Protein AF-A0A1J5B943-F1 (afdb_monomer_lite)

Radius of gyration: 12.11 Å; chains: 1; bounding box: 26×30×30 Å

pLDDT: mean 93.25, std 6.9, range [70.56, 98.44]

Sequence (99 aa):
MNEEQHSIWDYLVANAQGMNNAKHIGDIAEAIGQQPYGTNNDNVRIWIKDMVLNHSSQIGTCHNGAFIILTDSEREEAALFLERNYVADAVRRNGNYIP

Foldseek 3Di:
DDPLLVLLLVCQVVQFADPVRAAQLVVSCVSSVHDQDDPRSVVSVVSVLCCLQPVLALWFADPRHIHAFADPVRLQVSLVRDPDNNSSVSSNVSDHDDD

Structure (mmCIF, N/CA/C/O backbone):
data_AF-A0A1J5B943-F1
#
_entry.id   AF-A0A1J5B943-F1
#
loop_
_atom_site.group_PDB
_atom_site.id
_atom_site.type_symbol
_atom_site.label_atom_id
_atom_site.label_alt_id
_atom_site.label_comp_id
_atom_site.label_asym_id
_atom_site.label_entity_id
_atom_site.label_seq_id
_atom_site.pdbx_PDB_ins_code
_atom_site.Cartn_x
_atom_site.Cartn_y
_atom_site.Cartn_z
_atom_site.occupancy
_atom_site.B_iso_or_equiv
_atom_site.auth_seq_id
_atom_site.auth_comp_id
_atom_site.auth_asym_id
_atom_site.auth_atom_id
_atom_site.pdbx_PDB_model_num
ATOM 1 N N . MET A 1 1 ? 7.437 -4.615 12.642 1.00 93.75 1 MET A N 1
ATOM 2 C CA . MET A 1 1 ? 6.000 -4.327 12.598 1.00 93.75 1 MET A CA 1
ATOM 3 C C . MET A 1 1 ? 5.468 -4.350 14.017 1.00 93.75 1 MET A C 1
ATOM 5 O O . MET A 1 1 ? 5.919 -5.189 14.791 1.00 93.75 1 MET A O 1
ATOM 9 N N . ASN A 1 2 ? 4.587 -3.419 14.372 1.00 95.94 2 ASN A N 1
ATOM 10 C CA . ASN A 1 2 ? 3.773 -3.470 15.589 1.00 95.94 2 ASN A CA 1
ATOM 11 C C . ASN A 1 2 ? 2.451 -4.226 15.332 1.00 95.94 2 ASN A C 1
ATOM 13 O O . ASN A 1 2 ? 2.217 -4.713 14.223 1.00 95.94 2 ASN A O 1
ATOM 17 N N . GLU A 1 3 ? 1.600 -4.344 16.354 1.00 96.50 3 GLU A N 1
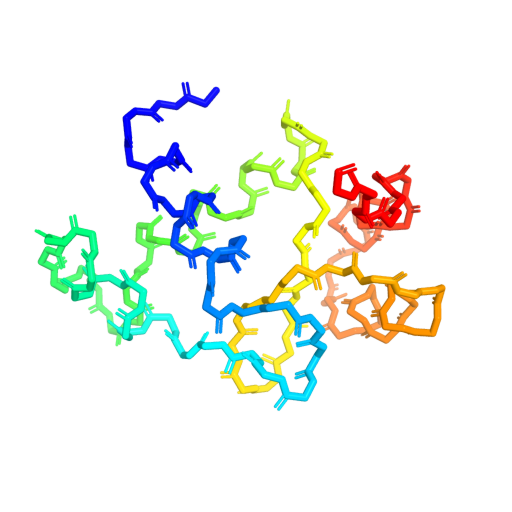ATOM 18 C CA . GLU A 1 3 ? 0.332 -5.088 16.283 1.00 96.50 3 GLU A CA 1
ATOM 19 C C . GLU A 1 3 ? -0.614 -4.534 15.206 1.00 96.50 3 GLU A C 1
ATOM 21 O O . GLU A 1 3 ? -1.210 -5.295 14.440 1.00 96.50 3 GLU A O 1
ATOM 26 N N . GLU A 1 4 ? -0.699 -3.211 15.071 1.00 95.88 4 GLU A N 1
ATOM 27 C CA . GLU A 1 4 ? -1.519 -2.566 14.047 1.00 95.88 4 GLU A CA 1
ATOM 28 C C . GLU A 1 4 ? -0.987 -2.834 12.638 1.00 95.88 4 GLU A C 1
ATOM 30 O O . GLU A 1 4 ? -1.757 -3.142 11.732 1.00 95.88 4 GLU A O 1
ATOM 35 N N . GLN A 1 5 ? 0.329 -2.772 12.440 1.00 97.56 5 GLN A N 1
ATOM 36 C CA . GLN A 1 5 ? 0.962 -3.075 11.156 1.00 97.56 5 GLN A CA 1
ATOM 37 C C . GLN A 1 5 ? 0.776 -4.539 10.758 1.00 97.56 5 GLN A C 1
ATOM 39 O O . GLN A 1 5 ? 0.521 -4.815 9.587 1.00 97.56 5 GLN A O 1
ATOM 44 N N . HIS A 1 6 ? 0.861 -5.468 11.714 1.00 98.06 6 HIS A N 1
ATOM 45 C CA . HIS A 1 6 ? 0.521 -6.869 11.471 1.00 98.06 6 HIS A CA 1
ATOM 46 C C . HIS A 1 6 ? -0.945 -7.018 11.049 1.00 98.06 6 HIS A C 1
ATOM 48 O O . HIS A 1 6 ? -1.227 -7.657 10.041 1.00 98.06 6 HIS A O 1
ATOM 54 N N . SER A 1 7 ? -1.863 -6.332 11.733 1.00 97.69 7 SER A N 1
ATOM 55 C CA . SER A 1 7 ? -3.294 -6.370 11.403 1.00 97.69 7 SER A CA 1
ATOM 56 C C . SER A 1 7 ? -3.590 -5.799 10.008 1.00 97.69 7 SER A C 1
ATOM 58 O O . SER A 1 7 ? -4.391 -6.358 9.259 1.00 97.69 7 SER A O 1
ATOM 60 N N . ILE A 1 8 ? -2.911 -4.712 9.621 1.00 97.88 8 ILE A N 1
ATOM 61 C CA . ILE A 1 8 ? -2.987 -4.143 8.266 1.00 97.88 8 ILE A CA 1
ATOM 62 C C . ILE A 1 8 ? -2.466 -5.143 7.237 1.00 97.88 8 ILE A C 1
ATOM 64 O O . ILE A 1 8 ? -3.099 -5.333 6.200 1.00 97.88 8 ILE A O 1
ATOM 68 N N . TRP A 1 9 ? -1.313 -5.762 7.502 1.00 98.12 9 TRP A N 1
ATOM 69 C CA . TRP A 1 9 ? -0.717 -6.737 6.594 1.00 98.12 9 TRP A CA 1
ATOM 70 C C . TRP A 1 9 ? -1.664 -7.909 6.340 1.00 98.12 9 TRP A C 1
ATOM 72 O O . TRP A 1 9 ? -1.979 -8.193 5.185 1.00 98.12 9 TRP A O 1
ATOM 82 N N . ASP A 1 10 ? -2.177 -8.523 7.404 1.00 97.88 10 ASP A N 1
ATOM 83 C CA . ASP A 1 10 ? -3.084 -9.667 7.314 1.00 97.88 10 ASP A CA 1
ATOM 84 C C . ASP A 1 10 ? -4.369 -9.300 6.560 1.00 97.88 10 ASP A C 1
ATOM 86 O O . ASP A 1 10 ? -4.816 -10.038 5.676 1.00 97.88 10 ASP A O 1
ATOM 90 N N . TYR A 1 11 ? -4.927 -8.115 6.832 1.00 98.00 11 TYR A N 1
ATOM 91 C CA . TYR A 1 11 ? -6.084 -7.609 6.102 1.00 98.00 11 TYR A CA 1
ATOM 92 C C . TYR A 1 11 ? -5.796 -7.440 4.605 1.00 98.00 11 TYR A C 1
ATOM 94 O O . TYR A 1 11 ? -6.590 -7.892 3.776 1.00 98.00 11 TYR A O 1
ATOM 102 N N . LEU A 1 12 ? -4.675 -6.810 4.239 1.00 98.06 12 LEU A N 1
ATOM 103 C CA . LEU A 1 12 ? -4.315 -6.564 2.841 1.00 98.06 12 LEU A CA 1
ATOM 104 C C . LEU A 1 12 ? -4.025 -7.868 2.089 1.00 98.06 12 LEU A C 1
ATOM 106 O O . LEU A 1 12 ? -4.492 -8.033 0.963 1.00 98.06 12 LEU A O 1
ATOM 110 N N . VAL A 1 13 ? -3.314 -8.813 2.708 1.00 97.81 13 VAL A N 1
ATOM 111 C CA . VAL A 1 13 ? -3.047 -10.133 2.120 1.00 97.81 13 VAL A CA 1
ATOM 112 C C . VAL A 1 13 ? -4.343 -10.897 1.868 1.00 97.81 13 VAL A C 1
ATOM 114 O O . VAL A 1 13 ? -4.480 -11.519 0.817 1.00 97.81 13 VAL A O 1
ATOM 117 N N . ALA A 1 14 ? -5.316 -10.828 2.776 1.00 97.56 14 ALA A N 1
ATOM 118 C CA . ALA A 1 14 ? -6.588 -11.522 2.604 1.00 97.56 14 ALA A CA 1
ATOM 119 C C . ALA A 1 14 ? -7.544 -10.820 1.621 1.00 97.56 14 ALA A C 1
ATOM 121 O O . ALA A 1 14 ? -8.313 -11.492 0.936 1.00 97.56 14 ALA A O 1
ATOM 122 N N . ASN A 1 15 ? -7.518 -9.484 1.544 1.00 97.56 15 ASN A N 1
ATOM 123 C CA . ASN A 1 15 ? -8.606 -8.719 0.922 1.00 97.56 15 ASN A CA 1
ATOM 124 C C . ASN A 1 15 ? -8.185 -7.791 -0.219 1.00 97.56 15 ASN A C 1
ATOM 126 O O . ASN A 1 15 ? -9.066 -7.314 -0.930 1.00 97.56 15 ASN A O 1
ATOM 130 N N . ALA A 1 16 ? -6.893 -7.515 -0.404 1.00 97.50 16 ALA A N 1
ATOM 131 C CA . ALA A 1 16 ? -6.399 -6.444 -1.273 1.00 97.50 16 ALA A CA 1
ATOM 132 C C . ALA A 1 16 ? -5.252 -6.888 -2.198 1.00 97.50 16 ALA A C 1
ATOM 134 O O . ALA A 1 16 ? -4.330 -6.119 -2.465 1.00 97.50 16 ALA A O 1
ATOM 135 N N . GLN A 1 17 ? -5.278 -8.134 -2.677 1.00 97.56 17 GLN A N 1
ATOM 136 C CA . GLN A 1 17 ? -4.279 -8.630 -3.627 1.00 97.56 17 GLN A CA 1
ATOM 137 C C . GLN A 1 17 ? -4.478 -8.030 -5.025 1.00 97.56 17 GLN A C 1
ATOM 139 O O . GLN A 1 17 ? -5.515 -8.248 -5.654 1.00 97.56 17 GLN A O 1
ATOM 144 N N . GLY A 1 18 ? -3.467 -7.300 -5.503 1.00 97.06 18 GLY A N 1
ATOM 145 C CA . GLY A 1 18 ? -3.456 -6.625 -6.797 1.00 97.06 18 GLY A CA 1
ATOM 146 C C . GLY A 1 18 ? -4.098 -5.234 -6.780 1.00 97.06 18 GLY A C 1
ATOM 147 O O . GLY A 1 18 ? -5.030 -4.947 -6.025 1.00 97.06 18 GLY A O 1
ATOM 148 N N . MET A 1 19 ? -3.618 -4.359 -7.663 1.00 96.94 19 MET A N 1
ATOM 149 C CA . MET A 1 19 ? -3.988 -2.939 -7.719 1.00 96.94 19 MET A CA 1
ATOM 150 C C . MET A 1 19 ? -5.479 -2.714 -7.995 1.00 96.94 19 MET A C 1
ATOM 152 O O . MET A 1 19 ? -6.090 -1.796 -7.445 1.00 96.94 19 MET A O 1
ATOM 156 N N . ASN A 1 20 ? -6.094 -3.593 -8.789 1.00 96.81 20 ASN A N 1
ATOM 157 C CA . ASN A 1 20 ? -7.527 -3.544 -9.097 1.00 96.81 20 ASN A CA 1
ATOM 158 C C . ASN A 1 20 ? -8.426 -3.870 -7.893 1.00 96.81 20 ASN A C 1
ATOM 160 O O . ASN A 1 20 ? -9.626 -3.617 -7.946 1.00 96.81 20 ASN A O 1
ATOM 164 N N . ASN A 1 21 ? -7.862 -4.426 -6.818 1.00 97.25 21 ASN A N 1
ATOM 165 C CA . ASN A 1 21 ? -8.574 -4.763 -5.590 1.00 97.25 21 ASN A CA 1
ATOM 166 C C . ASN A 1 21 ? -8.082 -3.929 -4.391 1.00 97.25 21 ASN A C 1
ATOM 168 O O . ASN A 1 21 ? -8.250 -4.326 -3.237 1.00 97.25 21 ASN A O 1
ATOM 172 N N . ALA A 1 22 ? -7.477 -2.767 -4.658 1.00 97.81 22 ALA A N 1
ATOM 173 C CA . ALA A 1 22 ? -7.061 -1.836 -3.619 1.00 97.81 22 ALA A CA 1
ATOM 174 C C . ALA A 1 22 ? -8.214 -1.472 -2.674 1.00 97.81 22 ALA A C 1
ATOM 176 O O . ALA A 1 22 ? -9.370 -1.346 -3.087 1.00 97.81 22 ALA A O 1
ATOM 177 N N . LYS A 1 23 ? -7.880 -1.309 -1.391 1.00 97.62 23 LYS A N 1
ATOM 178 C CA . LYS A 1 23 ? -8.831 -0.962 -0.332 1.00 97.62 23 LYS A CA 1
ATOM 179 C C . LYS A 1 23 ? -8.590 0.441 0.165 1.00 97.62 23 LYS A C 1
ATOM 181 O O . LYS A 1 23 ? -7.448 0.837 0.421 1.00 97.62 23 LYS A O 1
ATOM 186 N N . HIS A 1 24 ? -9.684 1.176 0.317 1.00 95.81 24 HIS A N 1
ATOM 187 C CA . HIS A 1 24 ? -9.634 2.527 0.827 1.00 95.81 24 HIS A CA 1
ATOM 188 C C . HIS A 1 24 ? -9.078 2.515 2.257 1.00 95.81 24 HIS A C 1
ATOM 190 O O . HIS A 1 24 ? -9.341 1.604 3.039 1.00 95.81 24 HIS A O 1
ATOM 196 N N . ILE A 1 25 ? -8.302 3.539 2.618 1.00 94.75 25 ILE A N 1
ATOM 197 C CA . ILE A 1 25 ? -7.638 3.595 3.930 1.00 94.75 25 ILE A CA 1
ATOM 198 C C . ILE A 1 25 ? -8.658 3.579 5.079 1.00 94.75 25 ILE A C 1
ATOM 200 O O . ILE A 1 25 ? -8.377 3.021 6.135 1.00 94.75 25 ILE A O 1
ATOM 204 N N . GLY A 1 26 ? -9.844 4.160 4.866 1.00 92.81 26 GLY A N 1
ATOM 205 C CA . GLY A 1 26 ? -10.948 4.097 5.828 1.00 92.81 26 GLY A CA 1
ATOM 206 C C . GLY A 1 26 ? -11.436 2.672 6.092 1.00 92.81 26 GLY A C 1
ATOM 207 O O . GLY A 1 26 ? -11.577 2.301 7.251 1.00 92.81 26 GLY A O 1
ATOM 208 N N . ASP A 1 27 ? -11.594 1.863 5.045 1.00 94.06 27 ASP A N 1
ATOM 209 C CA . ASP A 1 27 ? -12.050 0.472 5.168 1.00 94.06 27 ASP A CA 1
ATOM 210 C C . ASP A 1 27 ? -11.002 -0.382 5.895 1.00 94.06 27 ASP A C 1
ATOM 212 O O . ASP A 1 27 ? -11.339 -1.228 6.718 1.00 94.06 27 ASP A O 1
ATOM 216 N N . ILE A 1 28 ? -9.713 -0.124 5.629 1.00 95.81 28 ILE A N 1
ATOM 217 C CA . ILE A 1 28 ? -8.605 -0.760 6.354 1.00 95.81 28 ILE A CA 1
ATOM 218 C C . ILE A 1 28 ? -8.665 -0.379 7.836 1.00 95.81 28 ILE A C 1
ATOM 220 O O . ILE A 1 28 ? -8.550 -1.255 8.686 1.00 95.81 28 ILE A O 1
ATOM 224 N N . ALA A 1 29 ? -8.855 0.910 8.149 1.00 94.62 29 ALA A N 1
ATOM 225 C CA . ALA A 1 29 ? -8.933 1.403 9.523 1.00 94.62 29 ALA A CA 1
ATOM 226 C C . ALA A 1 29 ? -10.093 0.755 10.294 1.00 94.62 29 ALA A C 1
ATOM 228 O O . ALA A 1 29 ? -9.890 0.262 11.403 1.00 94.62 29 ALA A O 1
ATOM 229 N N . GLU A 1 30 ? -11.279 0.699 9.683 1.00 93.19 30 GLU A N 1
ATOM 230 C CA . GLU A 1 30 ? -12.457 0.042 10.252 1.00 93.19 30 GLU A CA 1
ATOM 231 C C . GLU A 1 30 ? -12.201 -1.450 10.496 1.00 93.19 30 GLU A C 1
ATOM 233 O O . GLU A 1 30 ? -12.472 -1.953 11.587 1.00 93.19 30 GLU A O 1
ATOM 238 N N . ALA A 1 31 ? -11.606 -2.147 9.524 1.00 94.12 31 ALA A N 1
ATOM 239 C CA . ALA A 1 31 ? -11.336 -3.577 9.624 1.00 94.12 31 ALA A CA 1
ATOM 240 C C . ALA A 1 31 ? -10.354 -3.940 10.749 1.00 94.12 31 ALA A C 1
ATOM 242 O O . ALA A 1 31 ? -10.508 -4.987 11.376 1.00 94.12 31 ALA A O 1
ATOM 243 N N . ILE A 1 32 ? -9.370 -3.080 11.030 1.00 93.69 32 ILE A N 1
ATOM 244 C CA . ILE A 1 32 ? -8.418 -3.279 12.136 1.00 93.69 32 ILE A CA 1
ATOM 245 C C . ILE A 1 32 ? -8.899 -2.662 13.461 1.00 93.69 32 ILE A C 1
ATOM 247 O O . ILE A 1 32 ? -8.138 -2.608 14.426 1.00 93.69 32 ILE A O 1
ATOM 251 N N . GLY A 1 33 ? -10.140 -2.164 13.521 1.00 91.06 33 GLY A N 1
ATOM 252 C CA . GLY A 1 33 ? -10.727 -1.572 14.726 1.00 91.06 33 GLY A CA 1
ATOM 253 C C . GLY A 1 33 ? -10.102 -0.238 15.147 1.00 91.06 33 GLY A C 1
ATOM 254 O O . GLY A 1 33 ? -10.209 0.150 16.312 1.00 91.06 33 GLY A O 1
ATOM 255 N N . GLN A 1 34 ? -9.440 0.468 14.229 1.00 88.81 34 GLN A N 1
ATOM 256 C CA . GLN A 1 34 ? -8.808 1.752 14.507 1.00 88.81 34 GLN A CA 1
ATOM 257 C C . GLN A 1 34 ? -9.798 2.896 14.331 1.00 88.81 34 GLN A C 1
ATOM 259 O O . GLN A 1 34 ? -10.430 3.053 13.286 1.00 88.81 34 GLN A O 1
ATOM 264 N N . GLN A 1 35 ? -9.920 3.720 15.371 1.00 81.75 35 GLN A N 1
ATOM 265 C CA . GLN A 1 35 ? -10.775 4.897 15.304 1.00 81.75 35 GLN A CA 1
ATOM 266 C C . GLN A 1 35 ? -10.217 5.911 14.300 1.00 81.75 35 GLN A C 1
ATOM 268 O O . GLN A 1 35 ? -8.994 6.078 14.216 1.00 81.75 35 GLN A O 1
ATOM 273 N N . PRO A 1 36 ? -11.091 6.638 13.583 1.00 74.44 36 PRO A N 1
ATOM 274 C CA . PRO A 1 36 ? -10.642 7.673 12.677 1.00 74.44 36 PRO A CA 1
ATOM 275 C C . PRO A 1 36 ? -9.786 8.715 13.389 1.00 74.44 36 PRO A C 1
ATOM 277 O O . PRO A 1 36 ? -10.208 9.333 14.366 1.00 74.44 36 PRO A O 1
ATOM 280 N N . TYR A 1 37 ? -8.573 8.911 12.882 1.00 74.69 37 TYR A N 1
ATOM 281 C CA . TYR A 1 37 ? -7.643 9.914 13.383 1.00 74.69 37 TYR A CA 1
ATOM 282 C C . TYR A 1 37 ? -7.220 10.857 12.256 1.00 74.69 37 TYR A C 1
ATOM 284 O O . TYR A 1 37 ? -6.752 10.416 11.201 1.00 74.69 37 TYR A O 1
ATOM 292 N N . GLY A 1 38 ? -7.386 12.162 12.488 1.00 70.56 38 GLY A N 1
ATOM 293 C CA . GLY A 1 38 ? -7.251 13.185 11.451 1.00 70.56 38 GLY A CA 1
ATOM 294 C C . GLY A 1 38 ? -8.389 13.132 10.424 1.00 70.56 38 GLY A C 1
ATOM 295 O O . GLY A 1 38 ? -9.399 12.463 10.624 1.00 70.56 38 GLY A O 1
ATOM 296 N N . THR A 1 39 ? -8.228 13.840 9.304 1.00 73.12 39 THR A N 1
ATOM 297 C CA . THR A 1 39 ? -9.232 13.857 8.220 1.00 73.12 39 THR A CA 1
ATOM 298 C C . THR A 1 39 ? -9.174 12.591 7.358 1.00 73.12 39 THR A C 1
ATOM 300 O O . THR A 1 39 ? -10.155 12.246 6.710 1.00 73.12 39 THR A O 1
ATOM 303 N N . ASN A 1 40 ? -8.033 11.887 7.358 1.00 70.62 40 ASN A N 1
ATOM 304 C CA . ASN A 1 40 ? -7.712 10.850 6.371 1.00 70.62 40 ASN A CA 1
ATOM 305 C C . ASN A 1 40 ? -7.152 9.551 6.984 1.00 70.62 40 ASN A C 1
ATOM 307 O O . ASN A 1 40 ? -6.435 8.822 6.295 1.00 70.62 40 ASN A O 1
ATOM 311 N N . ASN A 1 41 ? -7.448 9.254 8.257 1.00 82.38 41 ASN A N 1
ATOM 312 C CA . ASN A 1 41 ? -6.889 8.099 8.978 1.00 82.38 41 ASN A CA 1
ATOM 313 C C . ASN A 1 41 ? -5.351 8.101 8.962 1.00 82.38 41 ASN A C 1
ATOM 315 O O . ASN A 1 41 ? -4.703 7.144 8.526 1.00 82.38 41 ASN A O 1
ATOM 319 N N . ASP A 1 42 ? -4.758 9.208 9.414 1.00 84.62 42 ASP A N 1
ATOM 320 C CA . ASP A 1 42 ? -3.329 9.484 9.235 1.00 84.62 42 ASP A CA 1
ATOM 321 C C . ASP A 1 42 ? -2.432 8.416 9.878 1.00 84.62 42 ASP A C 1
ATOM 323 O O . ASP A 1 42 ? -1.381 8.096 9.323 1.00 84.62 42 ASP A O 1
ATOM 327 N N . ASN A 1 43 ? -2.881 7.783 10.969 1.00 90.94 43 ASN A N 1
ATOM 328 C CA . ASN A 1 43 ? -2.174 6.668 11.605 1.00 90.94 43 ASN A CA 1
ATOM 329 C C . ASN A 1 43 ? -1.978 5.48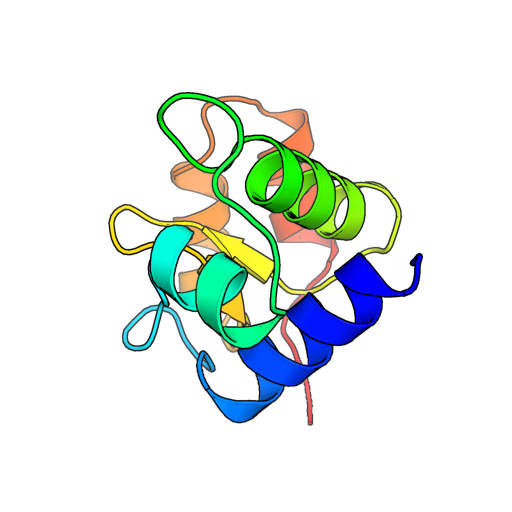9 10.644 1.00 90.94 43 ASN A C 1
ATOM 331 O O . ASN A 1 43 ? -0.855 5.023 10.469 1.00 90.94 43 ASN A O 1
ATOM 335 N N . VAL A 1 44 ? -3.036 5.062 9.945 1.00 93.38 44 VAL A N 1
ATOM 336 C CA . VAL A 1 44 ? -2.973 3.938 8.995 1.00 93.38 44 VAL A CA 1
ATOM 337 C C . VAL A 1 44 ? -2.031 4.255 7.839 1.00 93.38 44 VAL A C 1
ATOM 339 O O . VAL A 1 44 ? -1.218 3.419 7.448 1.00 93.38 44 VAL A O 1
ATOM 342 N N . ARG A 1 45 ? -2.058 5.494 7.334 1.00 92.81 45 ARG A N 1
ATOM 343 C CA . ARG A 1 45 ? -1.133 5.939 6.278 1.00 92.81 45 ARG A CA 1
ATOM 344 C C . ARG A 1 45 ? 0.317 5.952 6.757 1.00 92.81 45 ARG A C 1
ATOM 346 O O . ARG A 1 45 ? 1.205 5.545 6.007 1.00 92.81 45 ARG A O 1
ATOM 353 N N . ILE A 1 46 ? 0.560 6.419 7.983 1.00 93.69 46 ILE A N 1
ATOM 354 C CA . ILE A 1 46 ? 1.889 6.423 8.605 1.00 93.69 46 ILE A CA 1
ATOM 355 C C . ILE A 1 46 ? 2.390 4.987 8.774 1.00 93.69 46 ILE A C 1
ATOM 357 O O . ILE A 1 46 ? 3.519 4.705 8.377 1.00 93.69 46 ILE A O 1
ATOM 361 N N . TRP A 1 47 ? 1.555 4.078 9.277 1.00 96.38 47 TRP A N 1
ATOM 362 C CA . TRP A 1 47 ? 1.914 2.673 9.455 1.00 96.38 47 TRP A CA 1
ATOM 363 C C . TRP A 1 47 ? 2.213 1.974 8.134 1.00 96.38 47 TRP A C 1
ATOM 365 O O . TRP A 1 47 ? 3.268 1.358 8.033 1.00 96.38 47 TRP A O 1
ATOM 375 N N . ILE A 1 48 ? 1.370 2.125 7.106 1.00 95.75 48 ILE A N 1
ATOM 376 C CA . ILE A 1 48 ? 1.621 1.555 5.769 1.00 95.75 48 ILE A CA 1
ATOM 377 C C . ILE A 1 48 ? 2.935 2.087 5.195 1.00 95.75 48 ILE A C 1
ATOM 379 O O . ILE A 1 48 ? 3.755 1.329 4.679 1.00 95.75 48 ILE A O 1
ATOM 383 N N . LYS A 1 49 ? 3.169 3.396 5.308 1.00 95.19 49 LYS A N 1
ATOM 384 C CA . LYS A 1 49 ? 4.412 4.007 4.838 1.00 95.19 49 LYS A CA 1
ATOM 385 C C . LYS A 1 49 ? 5.630 3.442 5.569 1.00 95.19 49 LYS A C 1
ATOM 387 O O . LYS A 1 49 ? 6.642 3.164 4.932 1.00 95.19 49 LYS A O 1
ATOM 392 N N . ASP A 1 50 ? 5.542 3.282 6.883 1.00 96.69 50 ASP A N 1
ATOM 393 C CA . ASP A 1 50 ? 6.599 2.681 7.693 1.00 96.69 50 ASP A CA 1
ATOM 394 C C . ASP A 1 50 ? 6.839 1.209 7.319 1.00 96.69 50 ASP A C 1
ATOM 396 O O . ASP A 1 50 ? 7.984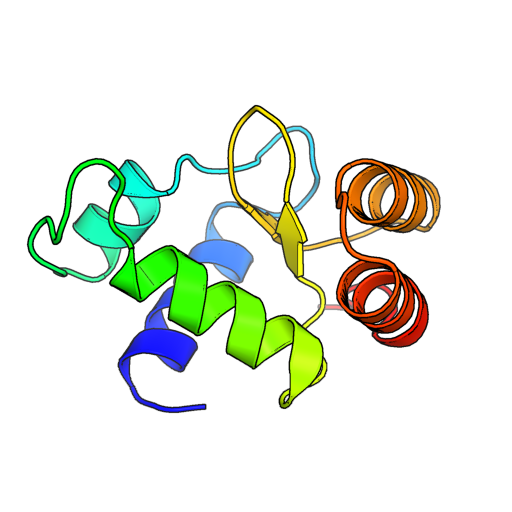 0.801 7.140 1.00 96.69 50 ASP A O 1
ATOM 400 N N . MET A 1 51 ? 5.778 0.439 7.062 1.00 97.69 51 MET A N 1
ATOM 401 C CA . MET A 1 51 ? 5.873 -0.943 6.579 1.00 97.69 51 MET A CA 1
ATOM 402 C C . MET A 1 51 ? 6.635 -1.036 5.251 1.00 97.69 51 MET A C 1
ATOM 404 O O . MET A 1 51 ? 7.534 -1.865 5.103 1.00 97.69 51 MET A O 1
ATOM 408 N N . VAL A 1 52 ? 6.337 -0.147 4.300 1.00 97.00 52 VAL A N 1
ATOM 409 C CA . VAL A 1 52 ? 7.049 -0.081 3.014 1.00 97.00 52 VAL A CA 1
ATOM 410 C C . VAL A 1 52 ? 8.518 0.301 3.213 1.00 97.00 52 VAL A C 1
ATOM 412 O O . VAL A 1 52 ? 9.403 -0.324 2.633 1.00 97.00 52 VAL A O 1
ATOM 415 N N . LEU A 1 53 ? 8.806 1.318 4.026 1.00 95.94 53 LEU A N 1
ATOM 416 C CA . LEU A 1 53 ? 10.159 1.867 4.148 1.00 95.94 53 LEU A CA 1
ATOM 417 C C . LEU A 1 53 ? 11.090 1.014 5.012 1.00 95.94 53 LEU A C 1
ATOM 419 O O . LEU A 1 53 ? 12.244 0.806 4.641 1.00 95.94 53 LEU A O 1
ATOM 423 N N . ASN A 1 54 ? 10.591 0.546 6.153 1.00 97.06 54 ASN A N 1
ATOM 424 C CA . ASN A 1 54 ? 11.395 -0.026 7.231 1.00 97.06 54 ASN A CA 1
ATOM 425 C C . ASN A 1 54 ? 11.165 -1.532 7.415 1.00 97.06 54 ASN A C 1
ATOM 427 O O . ASN A 1 54 ? 12.002 -2.207 8.014 1.00 97.06 54 ASN A O 1
ATOM 431 N N . HIS A 1 55 ? 10.071 -2.083 6.880 1.00 96.94 55 HIS A N 1
ATOM 432 C CA . HIS A 1 55 ? 9.774 -3.521 6.941 1.00 96.94 55 HIS A CA 1
ATOM 433 C C . HIS A 1 55 ? 9.765 -4.210 5.576 1.00 96.94 55 HIS A C 1
ATOM 435 O O . HIS A 1 55 ? 9.481 -5.401 5.495 1.00 96.94 55 HIS A O 1
ATOM 441 N N . SER A 1 56 ? 10.140 -3.484 4.520 1.00 96.62 56 SER A N 1
ATOM 442 C CA . SER A 1 56 ? 10.220 -3.988 3.146 1.00 96.62 56 SER A CA 1
ATOM 443 C C . SER A 1 56 ? 8.936 -4.675 2.664 1.00 96.62 56 SER A C 1
ATOM 445 O O . SER A 1 56 ? 8.994 -5.609 1.870 1.00 96.62 56 SER A O 1
ATOM 447 N N . SER A 1 57 ? 7.771 -4.245 3.154 1.00 97.69 57 SER A N 1
ATOM 448 C CA . SER A 1 57 ? 6.489 -4.844 2.779 1.00 97.69 57 SER A CA 1
ATOM 449 C C . SER A 1 57 ? 6.129 -4.535 1.328 1.00 97.69 57 SER A C 1
ATOM 451 O O . SER A 1 57 ? 6.315 -3.406 0.863 1.00 97.69 57 SER A O 1
ATOM 453 N N . GLN A 1 58 ? 5.574 -5.525 0.623 1.00 97.88 58 GLN A N 1
ATOM 454 C CA . GLN A 1 58 ? 5.160 -5.433 -0.784 1.00 97.88 58 GLN A CA 1
ATOM 455 C C . GLN A 1 58 ? 3.792 -4.746 -0.927 1.00 97.88 58 GLN A C 1
ATOM 457 O O . GLN A 1 58 ? 2.850 -5.300 -1.490 1.00 97.88 58 GLN A O 1
ATOM 462 N N . ILE A 1 59 ? 3.674 -3.539 -0.367 1.00 98.12 59 ILE A N 1
ATOM 463 C CA . ILE A 1 59 ? 2.447 -2.739 -0.386 1.00 98.12 59 ILE A CA 1
ATOM 464 C C . ILE A 1 59 ? 2.596 -1.606 -1.398 1.00 98.12 59 ILE A C 1
ATOM 466 O O . ILE A 1 59 ? 3.559 -0.839 -1.351 1.00 98.12 59 ILE A O 1
ATOM 470 N N . GLY A 1 60 ? 1.610 -1.486 -2.279 1.00 96.94 60 GLY A N 1
ATOM 471 C CA . GLY A 1 60 ? 1.435 -0.364 -3.188 1.00 96.94 60 GLY A CA 1
ATOM 472 C C . GLY A 1 60 ? 0.299 0.540 -2.725 1.00 96.94 60 GLY A C 1
ATOM 473 O O . GLY A 1 60 ? -0.600 0.117 -1.993 1.00 96.94 60 GLY A O 1
ATOM 474 N N . THR A 1 61 ? 0.328 1.797 -3.161 1.00 95.75 61 THR A N 1
ATOM 475 C CA . THR A 1 61 ? -0.798 2.721 -3.012 1.00 95.75 61 THR A CA 1
ATOM 476 C C . THR A 1 61 ? -1.158 3.339 -4.353 1.00 95.75 61 THR A C 1
ATOM 478 O O . THR A 1 61 ? -0.304 3.555 -5.209 1.00 95.75 61 THR A O 1
ATOM 481 N N . CYS A 1 62 ? -2.444 3.609 -4.540 1.00 94.94 62 CYS A N 1
ATOM 482 C CA . CYS A 1 62 ? -2.994 4.282 -5.709 1.00 94.94 62 CYS A CA 1
ATOM 483 C C . CYS A 1 62 ? -4.178 5.169 -5.292 1.00 94.94 62 CYS A C 1
ATOM 485 O O . CYS A 1 62 ? -4.505 5.280 -4.108 1.00 94.94 62 CYS A O 1
ATOM 487 N N . HIS A 1 63 ? -4.860 5.774 -6.267 1.00 92.94 63 HIS A N 1
ATOM 488 C CA . HIS A 1 63 ? -6.053 6.598 -6.031 1.00 92.94 63 HIS A CA 1
ATOM 489 C C . HIS A 1 63 ? -7.165 5.872 -5.251 1.00 92.94 63 HIS A C 1
ATOM 491 O O . HIS A 1 63 ? -7.901 6.516 -4.511 1.00 92.94 63 HIS A O 1
ATOM 497 N N . ASN A 1 64 ? -7.268 4.545 -5.387 1.00 94.19 64 ASN A N 1
ATOM 498 C CA . ASN A 1 64 ? -8.307 3.737 -4.740 1.00 94.19 64 ASN A CA 1
ATOM 499 C C . ASN A 1 64 ? -7.917 3.252 -3.331 1.00 94.19 64 ASN A C 1
ATOM 501 O O . ASN A 1 64 ? -8.755 2.698 -2.623 1.00 94.19 64 ASN A O 1
ATOM 505 N N . GLY A 1 65 ? -6.666 3.461 -2.906 1.00 95.81 65 GLY A N 1
ATOM 506 C CA . GLY A 1 65 ? -6.177 3.076 -1.583 1.00 95.81 65 GLY A CA 1
ATOM 507 C C . GLY A 1 65 ? -4.928 2.198 -1.629 1.00 95.81 65 GLY A C 1
ATOM 508 O O . GLY A 1 65 ? -4.048 2.427 -2.457 1.00 95.81 65 GLY A O 1
ATOM 509 N N . ALA A 1 66 ? -4.816 1.239 -0.708 1.00 97.56 66 ALA A N 1
ATOM 510 C CA . ALA A 1 66 ? -3.645 0.372 -0.560 1.00 97.56 66 ALA A CA 1
ATOM 511 C C . ALA A 1 66 ? -3.922 -1.065 -1.023 1.00 97.56 66 ALA A C 1
ATOM 513 O O . ALA A 1 66 ? -5.049 -1.552 -0.920 1.00 97.56 66 ALA A O 1
ATOM 514 N N . PHE A 1 67 ? -2.890 -1.738 -1.528 1.00 98.38 67 PHE A N 1
ATOM 515 C CA . PHE A 1 67 ? -2.976 -3.097 -2.067 1.00 98.38 67 PHE A CA 1
ATOM 516 C C . PHE A 1 67 ? -1.653 -3.857 -1.927 1.00 98.38 67 PHE A C 1
ATOM 518 O O . PHE A 1 67 ? -0.593 -3.252 -1.759 1.00 98.38 67 PHE A O 1
ATOM 525 N N . ILE A 1 68 ? -1.710 -5.184 -2.031 1.00 98.44 68 ILE A N 1
ATOM 526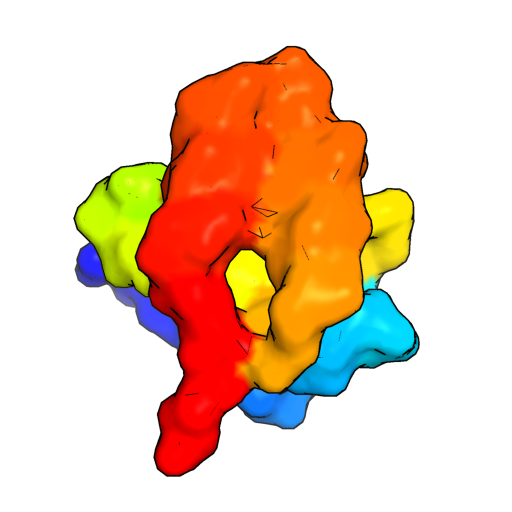 C CA . ILE A 1 68 ? -0.536 -6.053 -2.147 1.00 98.44 68 ILE A CA 1
ATOM 527 C C . ILE A 1 68 ? -0.091 -6.106 -3.606 1.00 98.44 68 ILE A C 1
ATOM 529 O O . ILE A 1 68 ? -0.879 -6.448 -4.488 1.00 98.44 68 ILE A O 1
ATOM 533 N N . ILE A 1 69 ? 1.174 -5.777 -3.850 1.00 98.19 69 ILE A N 1
ATOM 534 C CA . ILE A 1 69 ? 1.788 -5.768 -5.181 1.00 98.19 69 ILE A CA 1
ATOM 535 C C . ILE A 1 69 ? 2.043 -7.207 -5.628 1.00 98.19 69 ILE A C 1
ATOM 537 O O . ILE A 1 69 ? 2.767 -7.935 -4.951 1.00 98.19 69 ILE A O 1
ATOM 541 N N . LEU A 1 70 ? 1.508 -7.602 -6.784 1.00 97.81 70 LEU A N 1
ATOM 542 C CA . LEU A 1 70 ? 1.691 -8.946 -7.341 1.00 97.81 70 LEU A CA 1
ATOM 543 C C . LEU A 1 70 ? 2.585 -8.949 -8.583 1.00 97.81 70 LEU A C 1
ATOM 545 O O . LEU A 1 70 ? 3.226 -9.955 -8.886 1.00 97.81 70 LEU A O 1
ATOM 549 N N . THR A 1 71 ? 2.635 -7.836 -9.314 1.00 97.50 71 THR A N 1
ATOM 550 C CA . THR A 1 71 ? 3.336 -7.749 -10.600 1.00 97.50 71 THR A CA 1
ATOM 551 C C . THR A 1 71 ? 4.278 -6.553 -10.688 1.00 97.50 71 THR A C 1
ATOM 553 O O . THR A 1 71 ? 4.111 -5.542 -10.007 1.00 97.50 71 THR A O 1
ATOM 556 N N . ASP A 1 72 ? 5.243 -6.638 -11.607 1.00 97.12 72 ASP A N 1
ATOM 557 C CA . ASP A 1 72 ? 6.181 -5.544 -11.877 1.00 97.12 72 ASP A CA 1
ATOM 558 C C . ASP A 1 72 ? 5.486 -4.280 -12.395 1.00 97.12 72 ASP A C 1
ATOM 560 O O . ASP A 1 72 ? 5.915 -3.179 -12.058 1.00 97.12 72 ASP A O 1
ATOM 564 N N . SER A 1 73 ? 4.402 -4.431 -13.167 1.00 96.75 73 SER A N 1
ATOM 565 C CA . SER A 1 73 ? 3.608 -3.293 -13.653 1.00 96.75 73 SER A CA 1
ATOM 566 C C . SER A 1 73 ? 2.976 -2.543 -12.488 1.00 96.75 73 SER A C 1
ATOM 568 O O . SER A 1 73 ? 3.158 -1.339 -12.360 1.00 96.75 73 SER A O 1
ATOM 570 N N . GLU A 1 74 ? 2.306 -3.264 -11.586 1.00 97.00 74 GLU A N 1
ATOM 571 C CA . GLU A 1 74 ? 1.688 -2.669 -10.397 1.00 97.00 74 GLU A CA 1
ATOM 572 C C . GLU A 1 74 ? 2.724 -2.008 -9.487 1.00 97.00 74 GLU A C 1
ATOM 574 O O . GLU A 1 74 ? 2.470 -0.949 -8.917 1.00 97.00 74 GLU A O 1
ATOM 579 N N . ARG A 1 75 ? 3.906 -2.621 -9.359 1.00 96.50 75 ARG A N 1
ATOM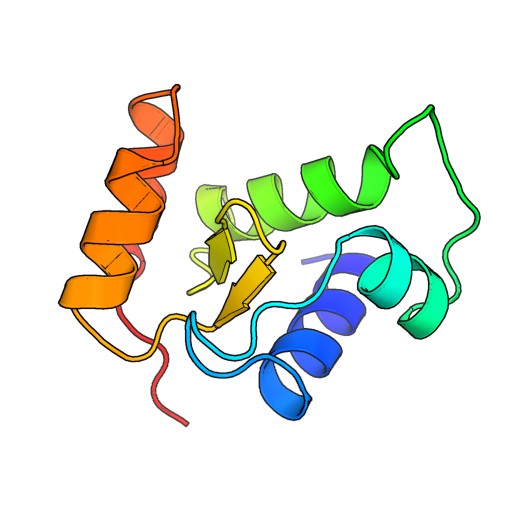 580 C CA . ARG A 1 75 ? 5.016 -2.065 -8.586 1.00 96.50 75 ARG A CA 1
ATOM 581 C C . ARG A 1 75 ? 5.491 -0.735 -9.160 1.00 96.50 75 ARG A C 1
ATOM 583 O O . ARG A 1 75 ? 5.694 0.212 -8.402 1.00 96.50 75 ARG A O 1
ATOM 590 N N . GLU A 1 76 ? 5.675 -0.659 -10.476 1.00 96.06 76 GLU A N 1
ATOM 591 C CA . GLU A 1 76 ? 6.112 0.573 -11.133 1.00 96.06 76 GLU A CA 1
ATOM 592 C C . GLU A 1 76 ? 5.017 1.644 -11.094 1.00 96.06 76 GLU A C 1
ATOM 594 O O . GLU A 1 76 ? 5.304 2.796 -10.777 1.00 96.06 76 GLU A O 1
ATOM 599 N N . GLU A 1 77 ? 3.756 1.273 -11.309 1.00 95.31 77 GLU A N 1
ATOM 600 C CA . GLU A 1 77 ? 2.619 2.190 -11.187 1.00 95.31 77 GLU A CA 1
ATOM 601 C C . GLU A 1 77 ? 2.485 2.757 -9.766 1.00 95.31 77 GLU A C 1
ATOM 603 O O . GLU A 1 77 ? 2.353 3.971 -9.595 1.00 95.31 77 GLU A O 1
ATOM 608 N N . ALA A 1 78 ? 2.596 1.911 -8.736 1.00 95.44 78 ALA A N 1
ATOM 609 C CA . ALA A 1 78 ? 2.601 2.349 -7.342 1.00 95.44 78 ALA A CA 1
ATOM 610 C C . ALA A 1 78 ? 3.789 3.272 -7.033 1.00 95.44 78 ALA A C 1
ATOM 612 O O . ALA A 1 78 ? 3.639 4.255 -6.309 1.00 95.44 78 ALA A O 1
ATOM 613 N N . ALA A 1 79 ? 4.971 2.985 -7.584 1.00 94.94 79 ALA A N 1
ATOM 614 C CA . ALA A 1 79 ? 6.143 3.832 -7.406 1.00 94.94 79 ALA A CA 1
ATOM 615 C C . ALA A 1 79 ? 5.968 5.206 -8.077 1.00 94.94 79 ALA A C 1
ATOM 617 O O . ALA A 1 79 ? 6.316 6.221 -7.477 1.00 94.94 79 ALA A O 1
ATOM 618 N N . LEU A 1 80 ? 5.397 5.258 -9.284 1.00 93.56 80 LEU A N 1
ATOM 619 C CA . LEU A 1 80 ? 5.117 6.504 -10.009 1.00 93.56 80 LEU A CA 1
ATOM 620 C C . LEU A 1 80 ? 4.035 7.356 -9.338 1.00 93.56 80 LEU A C 1
ATOM 622 O O . LEU A 1 80 ? 4.072 8.581 -9.437 1.00 93.56 80 LEU A O 1
ATOM 626 N N . PHE A 1 81 ? 3.092 6.727 -8.637 1.00 92.00 81 PHE A N 1
ATOM 627 C CA . PHE A 1 81 ? 2.050 7.429 -7.889 1.00 92.00 81 PHE A CA 1
ATOM 628 C C . PHE A 1 81 ? 2.596 8.217 -6.683 1.00 92.00 81 PHE A C 1
ATOM 630 O O . PHE A 1 81 ? 1.956 9.149 -6.193 1.00 92.00 81 PHE A O 1
ATOM 637 N N . LEU A 1 82 ? 3.783 7.870 -6.181 1.00 87.88 82 LEU A N 1
ATOM 638 C CA . LEU A 1 82 ? 4.358 8.483 -4.989 1.00 87.88 82 LEU A CA 1
ATOM 639 C C . LEU A 1 82 ? 5.195 9.721 -5.341 1.00 87.88 82 LEU A C 1
ATOM 641 O O . LEU A 1 82 ? 6.276 9.619 -5.907 1.00 87.88 82 LEU A O 1
ATOM 645 N N . GLU A 1 83 ? 4.767 10.898 -4.875 1.00 71.75 83 GLU A N 1
ATOM 646 C CA . GLU A 1 83 ? 5.479 12.177 -5.082 1.00 71.75 83 GLU A CA 1
ATOM 647 C C . GLU A 1 83 ? 6.888 12.234 -4.455 1.00 71.75 83 GLU A C 1
ATOM 649 O O . GLU A 1 83 ? 7.675 13.138 -4.736 1.00 71.75 83 GLU A O 1
ATOM 654 N N . ARG A 1 84 ? 7.216 11.303 -3.549 1.00 75.75 84 ARG A N 1
ATOM 655 C CA . ARG A 1 84 ? 8.482 11.287 -2.806 1.00 75.75 84 ARG A CA 1
ATOM 656 C C . ARG A 1 84 ? 9.376 10.153 -3.290 1.00 75.75 84 ARG A C 1
ATOM 658 O O . ARG A 1 84 ? 9.118 8.992 -2.971 1.00 75.75 84 ARG A O 1
ATOM 665 N N . ASN A 1 85 ? 10.490 10.525 -3.918 1.00 76.94 85 ASN A N 1
ATOM 666 C CA . ASN A 1 85 ? 11.459 9.601 -4.518 1.00 76.94 85 ASN A CA 1
ATOM 667 C C . ASN A 1 85 ? 11.852 8.432 -3.599 1.00 76.94 85 ASN A C 1
ATOM 669 O O . ASN A 1 85 ? 11.797 7.285 -4.016 1.00 76.94 85 ASN A O 1
ATOM 673 N N . TYR A 1 86 ? 12.138 8.680 -2.317 1.00 86.69 86 TYR A N 1
ATOM 674 C CA . TYR A 1 86 ? 12.603 7.614 -1.419 1.00 86.69 86 TYR A CA 1
ATOM 675 C C . TYR A 1 86 ? 11.546 6.536 -1.104 1.00 86.69 86 TYR A C 1
ATOM 677 O O . TYR A 1 86 ? 11.908 5.399 -0.809 1.00 86.69 86 TYR A O 1
ATOM 685 N N . VAL A 1 87 ? 10.247 6.872 -1.142 1.00 88.38 87 VAL A N 1
ATOM 686 C CA . VAL A 1 87 ? 9.175 5.876 -0.948 1.00 88.38 87 VAL A CA 1
ATOM 687 C C . VAL A 1 87 ? 8.977 5.088 -2.237 1.00 88.38 87 VAL A C 1
ATOM 689 O O . VAL A 1 87 ? 8.869 3.867 -2.183 1.00 88.38 87 VAL A O 1
ATOM 692 N N . ALA A 1 88 ? 9.006 5.768 -3.387 1.00 93.31 88 ALA A N 1
ATOM 693 C CA . ALA A 1 88 ? 8.968 5.124 -4.696 1.00 93.31 88 ALA A CA 1
ATOM 694 C C . ALA A 1 88 ? 10.119 4.114 -4.864 1.00 93.31 88 ALA A C 1
ATOM 696 O O . ALA A 1 88 ? 9.903 2.982 -5.292 1.00 93.31 88 ALA A O 1
ATOM 697 N N . ASP A 1 89 ? 11.331 4.482 -4.446 1.00 95.00 89 ASP A N 1
ATOM 698 C CA . ASP A 1 89 ? 12.501 3.600 -4.489 1.00 95.00 89 ASP A CA 1
ATOM 699 C C . ASP A 1 89 ? 12.347 2.385 -3.566 1.00 95.00 89 ASP A C 1
ATOM 701 O O . ASP A 1 89 ? 12.734 1.273 -3.931 1.00 95.00 89 ASP A O 1
ATOM 705 N N . ALA A 1 90 ? 11.752 2.571 -2.383 1.00 95.25 90 ALA A N 1
ATOM 706 C CA . ALA A 1 90 ? 11.449 1.463 -1.484 1.00 95.25 90 ALA A CA 1
ATOM 707 C C . ALA A 1 90 ? 10.428 0.500 -2.106 1.00 95.25 90 ALA A C 1
ATOM 709 O O . ALA A 1 90 ? 10.681 -0.700 -2.127 1.00 95.25 90 ALA A O 1
ATOM 710 N N . VAL A 1 91 ? 9.339 1.010 -2.692 1.00 95.88 91 VAL A N 1
ATOM 711 C CA . VAL A 1 91 ? 8.346 0.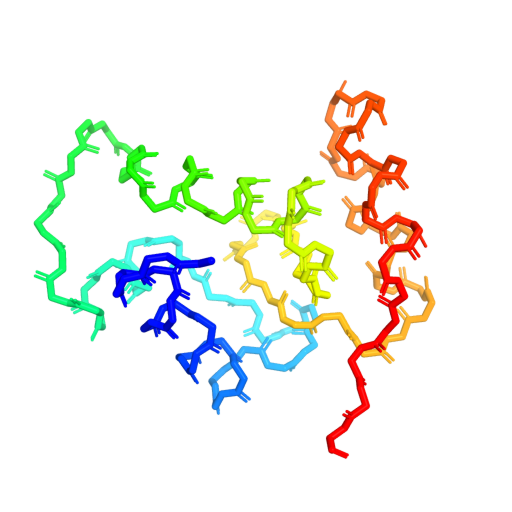187 -3.407 1.00 95.88 91 VAL A CA 1
ATOM 712 C C . VAL A 1 91 ? 9.012 -0.650 -4.501 1.00 95.88 91 VAL A C 1
ATOM 714 O O . VAL A 1 91 ? 8.831 -1.867 -4.541 1.00 95.88 91 VAL A O 1
ATOM 717 N N . ARG A 1 92 ? 9.858 -0.035 -5.340 1.00 95.25 92 ARG A N 1
ATOM 718 C CA . ARG A 1 92 ? 10.601 -0.761 -6.385 1.00 95.25 92 ARG A CA 1
ATOM 719 C C . ARG A 1 92 ? 11.500 -1.850 -5.800 1.00 95.25 92 ARG A C 1
ATOM 721 O O . ARG A 1 92 ? 11.534 -2.964 -6.324 1.00 95.25 92 ARG A O 1
ATOM 728 N N . ARG A 1 93 ? 12.206 -1.557 -4.705 1.00 96.69 93 ARG A N 1
ATOM 729 C CA . ARG A 1 93 ? 13.145 -2.487 -4.059 1.00 96.69 93 ARG A CA 1
ATOM 730 C C . ARG A 1 93 ? 12.457 -3.659 -3.355 1.00 96.69 93 ARG A C 1
ATOM 732 O O . ARG A 1 93 ? 13.017 -4.750 -3.358 1.00 96.69 93 ARG A O 1
ATOM 739 N N . ASN A 1 94 ? 11.283 -3.451 -2.761 1.00 95.81 94 ASN A N 1
ATOM 740 C CA . ASN A 1 94 ? 10.617 -4.455 -1.921 1.00 95.81 94 ASN A CA 1
ATOM 741 C C . ASN A 1 94 ? 10.114 -5.675 -2.705 1.00 95.81 94 ASN A C 1
ATOM 743 O O . ASN A 1 94 ? 9.890 -6.729 -2.111 1.00 95.81 94 ASN A O 1
ATOM 747 N N . GLY A 1 95 ? 9.978 -5.551 -4.027 1.00 93.19 95 GLY A N 1
ATOM 748 C CA . GLY A 1 95 ? 9.581 -6.653 -4.896 1.00 93.19 95 GLY A CA 1
ATOM 749 C C . GLY A 1 95 ? 8.080 -6.921 -4.887 1.00 93.19 95 GLY A C 1
ATOM 750 O O . GLY A 1 95 ? 7.285 -6.094 -4.442 1.00 93.19 95 GLY A O 1
ATOM 751 N N . ASN A 1 96 ? 7.719 -8.087 -5.411 1.00 97.06 96 ASN A N 1
ATOM 752 C CA . ASN A 1 96 ? 6.336 -8.532 -5.531 1.00 97.06 96 ASN A CA 1
ATOM 753 C C . ASN A 1 96 ? 6.060 -9.574 -4.451 1.00 97.06 96 ASN A C 1
ATOM 755 O O . ASN A 1 96 ? 6.942 -10.359 -4.092 1.00 97.06 96 ASN A O 1
ATOM 759 N N . TYR A 1 97 ? 4.842 -9.573 -3.929 1.00 96.31 97 TYR A N 1
ATOM 760 C CA . TYR A 1 97 ? 4.402 -10.575 -2.977 1.00 96.31 97 TYR A CA 1
ATOM 761 C C . TYR A 1 97 ? 4.292 -11.940 -3.662 1.00 96.31 97 TYR A C 1
ATOM 763 O O . TYR A 1 97 ? 3.713 -12.063 -4.743 1.00 96.31 97 TYR A O 1
ATOM 771 N N . ILE A 1 98 ? 4.854 -12.962 -3.018 1.00 90.69 98 ILE A N 1
ATOM 772 C CA . ILE A 1 98 ? 4.743 -14.366 -3.412 1.00 90.69 98 ILE A CA 1
ATOM 773 C C . ILE A 1 98 ? 4.066 -15.079 -2.231 1.00 90.69 98 ILE A C 1
ATOM 775 O O . ILE A 1 98 ? 4.610 -14.984 -1.128 1.00 90.69 98 ILE A O 1
ATOM 779 N N . PRO A 1 99 ? 2.895 -15.714 -2.430 1.00 78.88 99 PRO A N 1
ATOM 780 C CA . PRO A 1 99 ? 2.147 -16.391 -1.369 1.00 78.88 99 PRO A CA 1
ATOM 781 C C . PRO A 1 99 ? 2.918 -17.505 -0.656 1.00 78.88 99 PRO A C 1
ATOM 783 O O . PRO A 1 99 ? 3.725 -18.194 -1.325 1.00 78.88 99 PRO A O 1
#

Secondary structure (DSSP, 8-state):
--HHHHHHHHHHHHH-BSGGG-B-HHHHHHHTTPPP-TTTTHHHHHHHHHHHHHS---EEEETTEEEE--SHHHHHHHHHH-SSHHHHHHHHHH-----